Protein AF-F4NXM5-F1 (afdb_monomer)

Radius of gyration: 15.62 Å; Cα contacts (8 Å, |Δi|>4): 205; chains: 1; bounding box: 35×28×54 Å

Organism: Batrachochytrium dendrobatidis (strain JAM81 / FGSC 10211) (NCBI:txid684364)

Structure (mmCIF, N/CA/C/O backbone):
data_AF-F4NXM5-F1
#
_entry.id   AF-F4NXM5-F1
#
loop_
_atom_site.group_PDB
_atom_site.id
_atom_site.type_symbol
_atom_site.label_atom_id
_atom_site.label_alt_id
_atom_site.label_comp_id
_atom_site.label_asym_id
_atom_site.label_entity_id
_atom_site.label_seq_id
_atom_site.pdbx_PDB_ins_code
_atom_site.Cartn_x
_atom_site.Cartn_y
_atom_site.Cartn_z
_atom_site.occupancy
_atom_site.B_iso_or_equiv
_atom_site.auth_seq_id
_atom_site.auth_comp_id
_atom_site.auth_asym_id
_atom_site.auth_atom_id
_atom_site.pdbx_PDB_model_num
ATOM 1 N N . MET A 1 1 ? -6.020 -6.447 27.907 1.00 41.22 1 MET A N 1
ATOM 2 C CA . MET A 1 1 ? -5.038 -6.849 26.874 1.00 41.22 1 MET A CA 1
ATOM 3 C C . MET A 1 1 ? -4.894 -5.717 25.870 1.00 41.22 1 MET A C 1
ATOM 5 O O . MET A 1 1 ? -5.644 -5.671 24.903 1.00 41.22 1 MET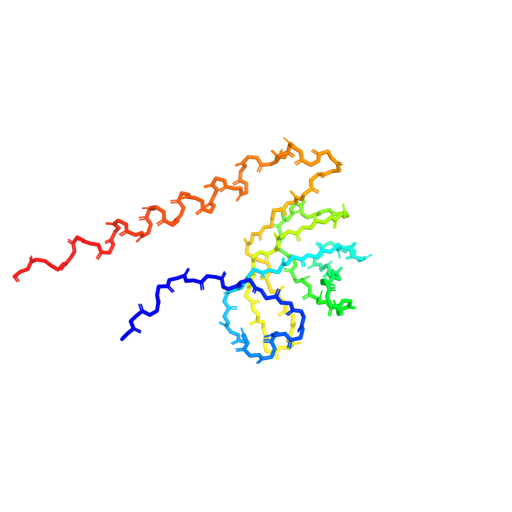 A O 1
ATOM 9 N N . SER A 1 2 ? -3.992 -4.764 26.108 1.00 44.00 2 SER A N 1
ATOM 10 C CA . SER A 1 2 ? -3.642 -3.776 25.085 1.00 44.00 2 SER A CA 1
ATOM 11 C C . SER A 1 2 ? -2.752 -4.480 24.069 1.00 44.00 2 SER A C 1
ATOM 13 O O . SER A 1 2 ? -1.547 -4.614 24.275 1.00 44.00 2 SER A O 1
ATOM 15 N N . LYS A 1 3 ? -3.382 -5.039 23.032 1.00 49.19 3 LYS A N 1
ATOM 16 C CA . LYS A 1 3 ? -2.686 -5.594 21.875 1.00 49.19 3 LYS A CA 1
ATOM 17 C C . LYS A 1 3 ? -1.716 -4.512 21.404 1.00 49.19 3 LYS A C 1
ATOM 19 O O . LYS A 1 3 ? -2.162 -3.404 21.107 1.00 49.19 3 LYS A O 1
ATOM 24 N N . GLY A 1 4 ? -0.416 -4.804 21.461 1.00 45.66 4 GLY A N 1
ATOM 25 C CA . GLY A 1 4 ? 0.613 -3.903 20.956 1.00 45.66 4 GLY A CA 1
ATOM 26 C C . GLY A 1 4 ? 0.261 -3.487 19.533 1.00 45.66 4 GLY A C 1
ATOM 27 O O . GLY A 1 4 ? -0.547 -4.146 18.878 1.00 45.66 4 GLY A O 1
ATOM 28 N N . SER A 1 5 ? 0.827 -2.380 19.078 1.00 60.62 5 SER A N 1
ATOM 29 C CA . SER A 1 5 ? 0.714 -1.824 17.727 1.00 60.62 5 SER A CA 1
ATOM 30 C C . SER A 1 5 ? 1.267 -2.772 16.646 1.00 60.62 5 SER A C 1
ATOM 32 O O . SER A 1 5 ? 2.129 -2.414 15.854 1.00 60.62 5 SER A O 1
ATOM 34 N N . GLU A 1 6 ? 0.790 -4.013 16.614 1.00 71.50 6 GLU A N 1
ATOM 35 C CA . GLU A 1 6 ? 1.072 -5.003 15.597 1.00 71.50 6 GLU A CA 1
ATOM 36 C C . GLU A 1 6 ? 0.351 -4.561 14.332 1.00 71.50 6 GLU A C 1
ATOM 38 O O . GLU A 1 6 ? -0.874 -4.431 14.301 1.00 71.50 6 GLU A O 1
ATOM 43 N N . THR A 1 7 ? 1.131 -4.315 13.290 1.00 82.06 7 THR A N 1
ATOM 44 C CA . THR A 1 7 ? 0.640 -4.018 11.949 1.00 82.06 7 THR A CA 1
ATOM 45 C C . THR A 1 7 ? 0.669 -5.330 11.164 1.00 82.06 7 THR A C 1
ATOM 47 O O . THR A 1 7 ? 1.705 -5.691 10.601 1.00 82.06 7 THR A O 1
ATOM 50 N N . PRO A 1 8 ? -0.420 -6.130 11.190 1.00 87.50 8 PRO A N 1
ATOM 51 C CA . PRO A 1 8 ? -0.399 -7.466 10.618 1.00 87.50 8 PRO A CA 1
ATOM 52 C C . PRO A 1 8 ? -0.145 -7.388 9.117 1.00 87.50 8 PRO A C 1
ATOM 54 O O . PRO A 1 8 ? -0.711 -6.542 8.419 1.00 87.50 8 PRO A O 1
ATOM 57 N N . ARG A 1 9 ? 0.687 -8.303 8.620 1.00 89.00 9 ARG A N 1
ATOM 58 C CA . ARG A 1 9 ? 0.872 -8.499 7.187 1.00 89.00 9 ARG A CA 1
ATOM 59 C C . ARG A 1 9 ? -0.280 -9.339 6.652 1.00 89.00 9 ARG A C 1
ATOM 61 O O . ARG A 1 9 ? -0.485 -10.459 7.116 1.00 89.00 9 ARG A O 1
ATOM 68 N N . ILE A 1 10 ? -1.029 -8.789 5.705 1.00 91.19 10 ILE A N 1
ATOM 69 C CA . ILE A 1 10 ? -2.230 -9.409 5.148 1.00 91.19 10 ILE A CA 1
ATOM 70 C C . ILE A 1 10 ? -2.151 -9.495 3.622 1.00 91.19 10 ILE A C 1
ATOM 72 O O . ILE A 1 10 ? -1.376 -8.795 2.971 1.00 91.19 10 ILE A O 1
ATOM 76 N N . ASN A 1 11 ? -2.988 -10.356 3.060 1.00 90.56 11 ASN A N 1
ATOM 77 C CA . ASN A 1 11 ? -3.282 -10.470 1.635 1.00 90.56 11 ASN A CA 1
ATOM 78 C C . ASN A 1 11 ? -4.698 -9.932 1.334 1.00 90.56 11 ASN A C 1
ATOM 80 O O . ASN A 1 11 ? -5.425 -9.535 2.252 1.00 90.56 11 ASN A O 1
ATOM 84 N N . SER A 1 12 ? -5.097 -9.905 0.058 1.00 89.12 12 SER A N 1
ATOM 85 C CA . SER A 1 12 ? -6.383 -9.321 -0.359 1.00 89.12 12 SER A CA 1
ATOM 86 C C . SER A 1 12 ? -7.576 -10.041 0.280 1.00 89.12 12 S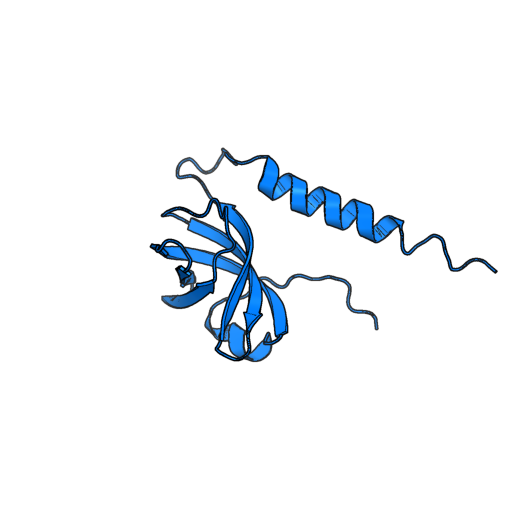ER A C 1
ATOM 88 O O . SER A 1 12 ? -8.497 -9.411 0.804 1.00 89.12 12 SER A O 1
ATOM 90 N N . SER A 1 13 ? -7.506 -11.371 0.362 1.00 90.31 13 SER A N 1
ATOM 91 C CA . SER A 1 13 ? -8.530 -12.204 0.992 1.00 90.31 13 SER A CA 1
ATOM 92 C C . SER A 1 13 ? -8.740 -11.909 2.480 1.00 90.31 13 SER A C 1
ATOM 94 O O . SER A 1 13 ? -9.801 -12.229 3.001 1.00 90.31 13 SER A O 1
ATOM 96 N N . MET A 1 14 ? -7.800 -11.267 3.179 1.00 89.06 14 MET A N 1
ATOM 97 C CA . MET A 1 14 ? -7.915 -10.934 4.606 1.00 89.06 14 MET A CA 1
ATOM 98 C C . MET A 1 14 ? -8.391 -9.500 4.890 1.00 89.06 14 MET A C 1
ATOM 100 O O . MET A 1 14 ? -8.567 -9.154 6.064 1.00 89.06 14 MET A O 1
ATOM 104 N N . LEU A 1 15 ? -8.647 -8.678 3.865 1.00 89.44 15 LEU A N 1
ATOM 105 C CA . LEU A 1 15 ? -9.109 -7.289 4.024 1.00 89.44 15 LEU A CA 1
ATOM 106 C C . LEU A 1 15 ? -10.393 -7.190 4.854 1.00 89.44 15 LEU A C 1
ATOM 108 O O . LEU A 1 15 ? -10.455 -6.420 5.809 1.00 89.44 15 LEU A O 1
ATOM 112 N N . HIS A 1 16 ? -11.375 -8.047 4.567 1.00 90.06 16 HIS A N 1
ATOM 113 C CA . HIS A 1 16 ? -12.677 -8.047 5.241 1.00 90.06 16 HIS A CA 1
ATOM 114 C C . HIS A 1 16 ? -12.588 -8.233 6.768 1.00 90.06 16 HIS A C 1
ATOM 116 O O . HIS A 1 16 ? -13.424 -7.719 7.504 1.00 90.06 16 HIS A O 1
ATOM 122 N N . LYS A 1 17 ? -11.560 -8.932 7.271 1.00 90.69 17 LYS A N 1
ATOM 123 C CA . LYS A 1 17 ? -11.347 -9.143 8.718 1.00 90.69 17 LYS A CA 1
ATOM 124 C C . LYS A 1 17 ? -10.593 -7.997 9.390 1.00 90.69 17 LYS A C 1
ATOM 126 O O . LYS A 1 17 ? -10.503 -7.964 10.617 1.00 90.69 17 LYS A O 1
ATOM 131 N N . ASN A 1 18 ? -10.009 -7.099 8.601 1.00 89.50 18 ASN A N 1
ATOM 132 C CA . ASN A 1 18 ? -9.112 -6.046 9.065 1.00 89.50 18 ASN A CA 1
ATOM 133 C C . ASN A 1 18 ? -9.617 -4.636 8.739 1.00 89.50 18 ASN A C 1
ATOM 135 O O . ASN A 1 18 ? -8.856 -3.682 8.873 1.00 89.50 18 ASN A O 1
ATOM 139 N N . VAL A 1 19 ? -10.895 -4.491 8.382 1.00 92.88 19 VAL A N 1
ATOM 140 C CA . VAL A 1 19 ? -11.544 -3.188 8.190 1.00 92.88 19 VAL A CA 1
ATOM 141 C C . VAL A 1 19 ? -11.335 -2.298 9.419 1.00 92.88 19 VAL A C 1
ATOM 143 O O . VAL A 1 19 ? -11.513 -2.724 10.564 1.00 92.88 19 VAL A O 1
ATOM 146 N N . GLY A 1 20 ? -10.915 -1.058 9.179 1.00 90.38 20 GLY A N 1
ATOM 147 C CA . GLY A 1 20 ? -10.613 -0.059 10.199 1.00 90.38 20 GLY A CA 1
ATOM 148 C C . GLY A 1 20 ? -9.264 -0.233 10.901 1.00 90.38 20 GLY A C 1
ATOM 149 O O . GLY A 1 20 ? -8.936 0.592 11.757 1.00 90.38 20 GLY A O 1
ATOM 150 N N . ARG A 1 21 ? -8.475 -1.263 10.560 1.00 89.81 21 ARG A N 1
ATOM 151 C CA . ARG A 1 21 ? -7.141 -1.517 11.129 1.00 89.81 21 ARG A CA 1
ATOM 152 C C . ARG A 1 21 ? -6.033 -1.097 10.168 1.00 89.81 21 ARG A C 1
ATOM 154 O O . ARG A 1 21 ? -6.191 -1.151 8.950 1.00 89.81 21 ARG A O 1
ATOM 161 N N . THR A 1 22 ? -4.893 -0.718 10.738 1.00 89.94 22 THR A N 1
ATOM 162 C CA . THR A 1 22 ? -3.652 -0.494 9.990 1.00 89.94 22 THR A CA 1
ATOM 163 C C . THR A 1 22 ? -2.968 -1.828 9.727 1.00 89.94 22 THR A C 1
ATOM 165 O O . THR A 1 22 ? -2.743 -2.602 10.657 1.00 89.94 22 THR A O 1
ATOM 168 N N . VAL A 1 23 ? -2.633 -2.099 8.471 1.00 91.56 23 VAL A N 1
ATOM 169 C CA . VAL A 1 23 ? -2.091 -3.381 8.009 1.00 91.56 23 VAL A CA 1
ATOM 170 C C . VAL A 1 23 ? -0.931 -3.166 7.044 1.00 91.56 23 VAL A C 1
ATOM 172 O O . VAL A 1 23 ? -0.775 -2.084 6.480 1.00 91.56 23 VAL A O 1
ATOM 175 N N . ARG A 1 24 ? -0.128 -4.213 6.843 1.00 91.31 24 ARG A N 1
ATOM 176 C CA . ARG A 1 24 ? 0.911 -4.271 5.810 1.00 91.31 24 ARG A CA 1
ATOM 177 C C . ARG A 1 24 ? 0.449 -5.145 4.654 1.00 91.31 24 ARG A C 1
ATOM 179 O O . ARG A 1 24 ? 0.097 -6.305 4.858 1.00 91.31 24 ARG A O 1
ATOM 186 N N . LEU A 1 25 ? 0.481 -4.604 3.447 1.00 91.12 25 LEU A N 1
ATOM 187 C CA . LEU A 1 25 ? 0.140 -5.281 2.204 1.00 91.12 25 LEU A CA 1
ATOM 188 C C . LEU A 1 25 ? 1.360 -5.309 1.304 1.00 91.12 25 LEU A C 1
ATOM 190 O O . LEU A 1 25 ? 1.968 -4.279 1.047 1.00 91.12 25 LEU A O 1
ATOM 194 N N . VAL A 1 26 ? 1.706 -6.493 0.815 1.00 91.50 26 VAL A N 1
ATOM 195 C CA . VAL A 1 26 ? 2.806 -6.661 -0.133 1.00 91.50 26 VAL A CA 1
ATOM 196 C C . VAL A 1 26 ? 2.241 -7.178 -1.437 1.00 91.50 26 VAL A C 1
ATOM 198 O O . VAL A 1 26 ? 1.492 -8.157 -1.447 1.00 91.50 26 VAL A O 1
ATOM 201 N N . GLY A 1 27 ? 2.613 -6.530 -2.530 1.00 90.94 27 GLY A N 1
ATOM 202 C CA . GLY A 1 27 ? 2.146 -6.905 -3.851 1.00 90.94 27 GLY A CA 1
ATOM 203 C C . GLY A 1 27 ? 2.858 -6.148 -4.953 1.00 90.94 27 GLY A C 1
ATOM 204 O O . GLY A 1 27 ? 3.738 -5.323 -4.707 1.00 90.94 27 GLY A O 1
ATOM 205 N N . ARG A 1 28 ? 2.481 -6.459 -6.188 1.00 91.38 28 ARG A N 1
ATOM 206 C CA . ARG A 1 28 ? 2.961 -5.759 -7.375 1.00 91.38 28 ARG A CA 1
ATOM 207 C C . ARG A 1 28 ? 1.947 -4.694 -7.769 1.00 91.38 28 ARG A C 1
ATOM 209 O O . ARG A 1 28 ? 0.757 -4.979 -7.837 1.00 91.38 28 ARG A O 1
ATOM 216 N N . ILE A 1 29 ? 2.404 -3.485 -8.066 1.00 92.75 29 ILE A N 1
ATOM 217 C CA . ILE A 1 29 ? 1.546 -2.462 -8.664 1.00 92.75 29 ILE A CA 1
ATOM 218 C C . ILE A 1 29 ? 1.181 -2.899 -10.085 1.00 92.75 29 ILE A C 1
ATOM 220 O O . ILE A 1 29 ? 2.057 -3.128 -10.912 1.00 92.75 29 ILE A O 1
ATOM 224 N N . SER A 1 30 ? -0.116 -3.063 -10.329 1.00 92.06 30 SER A N 1
ATOM 225 C CA . SER A 1 30 ? -0.694 -3.436 -11.622 1.00 92.06 30 SER A CA 1
ATOM 226 C C . SER A 1 30 ? -1.078 -2.187 -12.417 1.00 92.06 30 SER A C 1
ATOM 228 O O . SER A 1 30 ? -0.751 -2.055 -13.594 1.00 92.06 30 SER A O 1
ATOM 230 N N . LEU A 1 31 ? -1.700 -1.212 -11.747 1.00 91.81 31 LEU A N 1
ATOM 231 C CA . LEU A 1 31 ? -2.069 0.086 -12.318 1.00 91.81 31 LEU A CA 1
ATOM 232 C C . LEU A 1 31 ? -1.692 1.198 -11.343 1.00 91.81 31 LEU A C 1
ATOM 234 O O . LEU A 1 31 ? -1.821 1.031 -10.133 1.00 91.81 31 LEU A O 1
ATOM 238 N N . LEU A 1 32 ? -1.241 2.334 -11.868 1.00 92.38 32 LEU A N 1
ATOM 239 C CA . LEU A 1 32 ? -0.816 3.480 -11.070 1.00 92.38 32 LEU A CA 1
ATOM 240 C C . LEU A 1 32 ? -1.354 4.767 -11.690 1.00 92.38 32 LEU A C 1
ATOM 242 O O . LEU A 1 32 ? -1.008 5.098 -12.823 1.00 92.38 32 LEU A O 1
ATOM 246 N N . ASN A 1 33 ? -2.159 5.490 -10.918 1.00 89.31 33 ASN A N 1
ATOM 247 C CA . ASN A 1 33 ? -2.683 6.814 -11.229 1.00 89.31 33 ASN A CA 1
ATOM 248 C C . ASN A 1 33 ? -2.114 7.837 -10.230 1.00 89.31 33 ASN A C 1
ATOM 250 O O . ASN A 1 33 ? -1.416 7.487 -9.283 1.00 89.31 33 ASN A O 1
ATOM 254 N N . ALA A 1 34 ? -2.442 9.118 -10.410 1.00 85.31 34 ALA A N 1
ATOM 255 C CA . ALA A 1 34 ? -1.916 10.188 -9.561 1.00 85.31 34 ALA A CA 1
ATOM 256 C C . ALA A 1 34 ? -2.406 10.142 -8.096 1.00 85.31 34 ALA A C 1
ATOM 258 O O . ALA A 1 34 ? -1.723 10.657 -7.218 1.00 8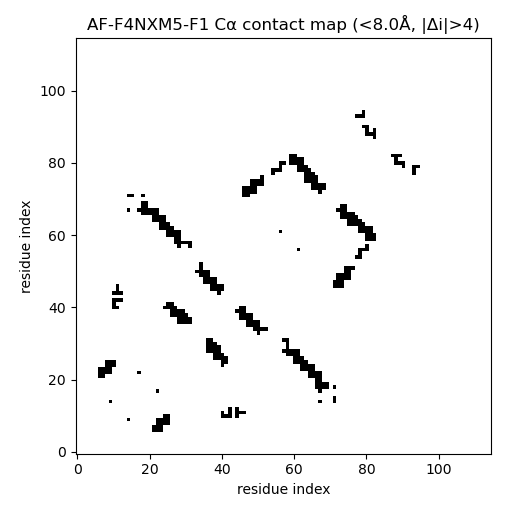5.31 34 ALA A O 1
ATOM 259 N N . GLN A 1 35 ? -3.576 9.553 -7.823 1.00 89.62 35 GLN A N 1
ATOM 260 C CA . GLN A 1 35 ? -4.162 9.474 -6.472 1.00 89.62 35 GLN A CA 1
ATOM 261 C C . GLN A 1 35 ? -4.508 8.046 -6.036 1.00 89.62 35 GLN A C 1
ATOM 263 O O . GLN A 1 35 ? -4.937 7.832 -4.905 1.00 89.62 35 GLN A O 1
ATOM 268 N N . GLN A 1 36 ? -4.382 7.066 -6.929 1.00 93.25 36 GLN A N 1
ATOM 269 C CA . GLN A 1 36 ? -4.799 5.692 -6.669 1.00 93.25 36 GLN A CA 1
ATOM 270 C C . GLN A 1 36 ? -3.854 4.712 -7.354 1.00 93.25 36 GLN A C 1
ATOM 272 O O . GLN A 1 36 ? -3.358 4.989 -8.445 1.00 93.25 36 GLN A O 1
ATOM 277 N N . ALA A 1 37 ? -3.645 3.552 -6.747 1.00 94.12 37 ALA A N 1
ATOM 278 C CA . ALA A 1 37 ? -2.911 2.446 -7.341 1.00 94.12 37 ALA A CA 1
ATOM 279 C C . ALA A 1 37 ? -3.681 1.140 -7.155 1.00 94.12 37 ALA A C 1
ATOM 281 O O . ALA A 1 37 ? -4.277 0.905 -6.109 1.00 94.12 37 ALA A O 1
ATOM 282 N N . ILE A 1 38 ? -3.632 0.261 -8.149 1.00 94.62 38 ILE A N 1
ATOM 283 C CA . ILE A 1 38 ? -4.126 -1.107 -8.021 1.00 94.62 38 ILE A CA 1
ATOM 284 C C . ILE A 1 38 ? -2.940 -1.999 -7.699 1.00 94.62 38 ILE A C 1
ATOM 286 O O . ILE A 1 38 ? -2.033 -2.159 -8.518 1.00 94.62 38 ILE A O 1
ATOM 290 N N . LEU A 1 39 ? -2.957 -2.579 -6.505 1.00 94.12 39 LEU A N 1
ATOM 291 C CA . LEU A 1 39 ? -1.953 -3.520 -6.034 1.00 94.12 39 LEU A CA 1
ATOM 292 C C . LEU A 1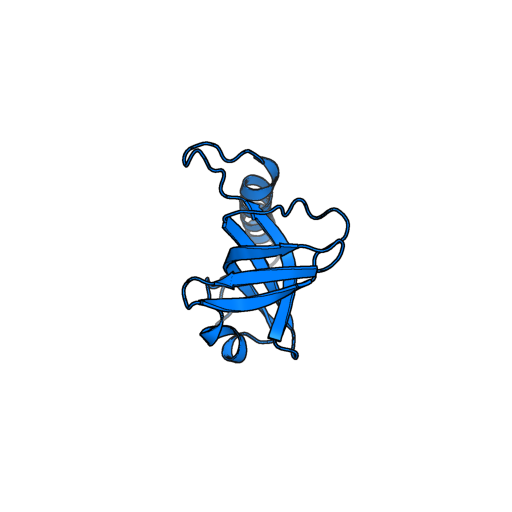 39 ? -2.479 -4.946 -6.189 1.00 94.12 39 LEU A C 1
ATOM 294 O O . LEU A 1 39 ? -3.524 -5.300 -5.650 1.00 94.12 39 LEU A O 1
ATOM 298 N N . GLU A 1 40 ? -1.739 -5.771 -6.917 1.00 94.31 40 GLU A N 1
ATOM 299 C CA . GLU A 1 40 ? -1.971 -7.205 -7.020 1.00 94.31 40 GLU A CA 1
ATOM 300 C C . GLU A 1 40 ? -1.205 -7.915 -5.901 1.00 94.31 40 GLU A C 1
ATOM 302 O O . GLU A 1 40 ? 0.031 -7.940 -5.874 1.00 94.31 40 GLU A O 1
ATOM 307 N N . ALA A 1 41 ? -1.946 -8.459 -4.940 1.00 91.19 41 ALA A N 1
ATOM 308 C CA . ALA A 1 41 ? -1.394 -9.222 -3.830 1.00 91.19 41 ALA A CA 1
ATOM 309 C C . ALA A 1 41 ? -0.946 -10.625 -4.285 1.00 91.19 41 ALA A C 1
ATOM 311 O O . ALA A 1 41 ? -1.315 -11.110 -5.354 1.00 91.19 41 ALA A O 1
ATOM 312 N N . SER A 1 42 ? -0.177 -11.330 -3.448 1.00 86.38 42 SER A N 1
ATOM 313 C CA . SER A 1 42 ? 0.313 -12.688 -3.758 1.00 86.38 42 SER A CA 1
ATOM 314 C C . SER A 1 42 ? -0.791 -13.719 -4.032 1.00 86.38 42 SER A C 1
ATOM 316 O O . SER A 1 42 ? -0.524 -14.743 -4.653 1.00 86.38 42 SER A O 1
ATOM 318 N N . ASP A 1 43 ? -2.021 -13.471 -3.574 1.00 88.88 43 ASP A N 1
ATOM 319 C CA . ASP A 1 43 ? -3.193 -14.311 -3.846 1.00 88.88 43 ASP A CA 1
ATOM 320 C C . ASP A 1 43 ? -3.893 -13.968 -5.175 1.00 88.88 43 ASP A C 1
ATOM 322 O O . ASP A 1 43 ? -4.999 -14.443 -5.422 1.00 88.88 43 ASP A O 1
ATOM 326 N N . LYS A 1 44 ? -3.242 -13.173 -6.039 1.00 88.62 44 LYS A N 1
ATOM 327 C CA . LYS A 1 44 ? -3.765 -12.630 -7.308 1.00 88.62 44 LYS A CA 1
ATOM 328 C C . LYS A 1 44 ? -4.981 -11.716 -7.146 1.00 88.62 44 LYS A C 1
ATOM 330 O O . LYS A 1 44 ? -5.575 -11.304 -8.141 1.00 88.62 44 LYS A O 1
ATOM 335 N N . GLY A 1 45 ? -5.370 -11.394 -5.914 1.00 91.00 45 GLY A N 1
ATOM 336 C CA . GLY A 1 45 ? -6.435 -10.438 -5.667 1.00 91.00 45 GLY A CA 1
ATOM 337 C C . GLY A 1 45 ? -5.935 -9.010 -5.829 1.00 91.00 45 GLY A C 1
ATOM 338 O O . GLY A 1 45 ? -4.807 -8.673 -5.459 1.00 91.00 45 GLY A O 1
ATOM 339 N N . GLN A 1 46 ? -6.794 -8.171 -6.394 1.00 94.12 46 GLN A N 1
ATOM 340 C CA . GLN A 1 46 ? -6.520 -6.760 -6.618 1.00 94.12 46 GLN A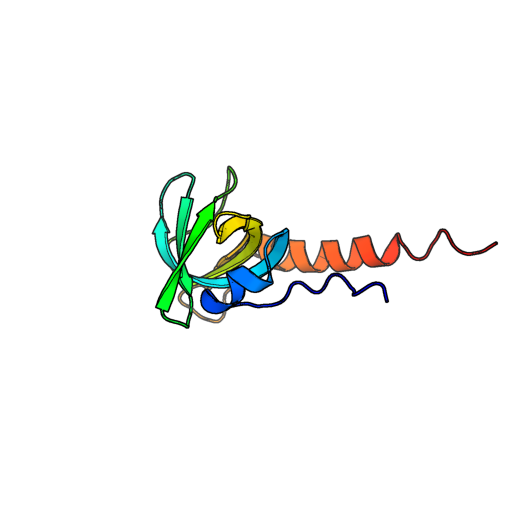 CA 1
ATOM 341 C C . GLN A 1 46 ? -7.058 -5.933 -5.456 1.00 94.12 46 GLN A C 1
ATOM 343 O O . GLN A 1 46 ? -8.186 -6.133 -5.005 1.00 94.12 46 GLN A O 1
ATOM 348 N N . VAL A 1 47 ? -6.247 -4.995 -4.982 1.00 94.19 47 VAL A N 1
ATOM 349 C CA . VAL A 1 47 ? -6.586 -4.081 -3.893 1.00 94.19 47 VAL A CA 1
ATOM 350 C C . VAL A 1 47 ? -6.416 -2.657 -4.388 1.00 94.19 47 VAL A C 1
ATOM 352 O O . VAL A 1 47 ? -5.371 -2.309 -4.939 1.00 94.19 47 VAL A O 1
ATOM 355 N N . ASN A 1 48 ? -7.441 -1.833 -4.180 1.00 95.12 48 ASN A N 1
ATOM 356 C CA . ASN A 1 48 ? -7.359 -0.413 -4.481 1.00 95.12 48 ASN A CA 1
ATOM 357 C C . ASN A 1 48 ? -6.643 0.313 -3.338 1.00 95.12 48 ASN A C 1
ATOM 359 O O . ASN A 1 48 ? -7.103 0.288 -2.196 1.00 95.12 48 ASN A O 1
ATOM 363 N N . ILE A 1 49 ? -5.525 0.952 -3.652 1.00 94.88 49 ILE A N 1
ATOM 364 C CA . ILE A 1 49 ? -4.728 1.749 -2.727 1.00 94.88 49 ILE A CA 1
ATOM 365 C C . ILE A 1 49 ? -5.000 3.221 -3.019 1.00 94.88 49 ILE A C 1
ATOM 367 O O . ILE A 1 49 ? -4.787 3.679 -4.140 1.00 94.88 49 ILE A O 1
ATOM 371 N N . LEU A 1 50 ? -5.451 3.969 -2.017 1.00 94.31 50 LEU A N 1
ATOM 372 C CA . LEU A 1 50 ? -5.568 5.422 -2.093 1.00 94.31 50 LEU A CA 1
ATOM 373 C C . LEU A 1 50 ? -4.217 6.020 -1.709 1.00 94.31 50 LEU A C 1
ATOM 375 O O . LEU A 1 50 ? -3.779 5.868 -0.567 1.00 94.31 50 LEU A O 1
ATOM 379 N N . LEU A 1 51 ? -3.555 6.663 -2.668 1.00 92.00 51 LEU A N 1
ATOM 380 C CA . LEU A 1 51 ? -2.234 7.243 -2.467 1.00 92.00 51 LEU A CA 1
ATOM 381 C C . LEU A 1 51 ? -2.344 8.609 -1.799 1.00 92.00 51 LEU A C 1
ATOM 383 O O . LEU A 1 51 ? -3.213 9.421 -2.135 1.00 92.00 51 LEU A O 1
ATOM 387 N N . VAL A 1 52 ? -1.427 8.887 -0.878 1.00 87.88 52 VAL A N 1
ATOM 388 C CA . VAL A 1 52 ? -1.315 10.221 -0.279 1.00 87.88 52 VAL A CA 1
ATOM 389 C C . VAL A 1 52 ? -0.584 11.175 -1.222 1.00 87.88 52 VAL A C 1
ATOM 391 O O . VAL A 1 52 ? 0.228 10.768 -2.056 1.00 87.88 52 VAL A O 1
ATOM 394 N N . GLN A 1 53 ? -0.859 12.477 -1.102 1.00 83.12 53 GLN A N 1
ATOM 395 C CA . GLN A 1 53 ? -0.134 13.476 -1.890 1.00 83.12 53 GLN A CA 1
ATOM 396 C C . GLN A 1 53 ? 1.365 13.404 -1.576 1.00 83.12 53 GLN A C 1
ATOM 398 O O . GLN A 1 53 ? 1.765 13.494 -0.417 1.00 83.12 53 GLN A O 1
ATOM 403 N N . GLY A 1 54 ? 2.183 13.250 -2.619 1.00 77.94 54 GLY A N 1
ATOM 404 C CA . GLY A 1 54 ? 3.627 13.057 -2.478 1.00 77.94 54 GLY A CA 1
ATOM 405 C C . GLY A 1 54 ? 4.062 11.601 -2.285 1.00 77.94 54 GLY A C 1
ATOM 406 O O . GLY A 1 54 ? 5.225 11.377 -1.959 1.00 77.94 54 GLY A O 1
ATOM 407 N N . SER A 1 55 ? 3.168 10.624 -2.491 1.00 80.31 55 SER A N 1
ATOM 408 C CA . SER A 1 55 ? 3.538 9.206 -2.515 1.00 80.31 55 SER A CA 1
ATOM 409 C C . SER A 1 55 ? 4.667 8.943 -3.514 1.00 80.31 55 SER A C 1
ATOM 411 O O . SER A 1 55 ? 4.664 9.445 -4.643 1.00 80.31 55 SER A O 1
ATOM 413 N N . THR A 1 56 ? 5.645 8.145 -3.089 1.00 81.00 56 THR A N 1
ATOM 414 C CA . THR A 1 56 ? 6.787 7.735 -3.913 1.00 81.00 56 THR A CA 1
ATOM 415 C C . THR A 1 56 ? 6.567 6.380 -4.580 1.00 81.00 56 THR A C 1
ATOM 417 O O . THR A 1 56 ? 7.492 5.865 -5.208 1.00 81.00 56 THR A O 1
ATOM 420 N N . VAL A 1 57 ? 5.357 5.808 -4.484 1.00 84.94 57 VAL A N 1
ATOM 421 C CA . VAL A 1 57 ? 4.998 4.533 -5.117 1.00 84.94 57 VAL A CA 1
ATOM 422 C C . VAL A 1 57 ? 5.196 4.613 -6.629 1.00 84.94 57 VAL A C 1
ATOM 424 O O . VAL A 1 57 ? 4.724 5.531 -7.300 1.00 84.94 57 VAL A O 1
ATOM 427 N N . ARG A 1 58 ? 5.879 3.609 -7.183 1.00 85.81 58 ARG A N 1
ATOM 428 C CA . ARG A 1 58 ? 6.055 3.422 -8.628 1.00 85.81 58 ARG A CA 1
ATOM 429 C C . ARG A 1 58 ? 5.663 2.003 -9.025 1.00 85.81 58 ARG A C 1
ATOM 431 O O . ARG A 1 58 ? 5.360 1.160 -8.183 1.00 85.81 58 ARG A O 1
ATOM 438 N N . GLN A 1 59 ? 5.682 1.745 -10.328 1.00 86.88 59 GLN A N 1
ATOM 439 C CA . GLN A 1 59 ? 5.541 0.399 -10.879 1.00 86.88 59 GLN A CA 1
ATOM 440 C C . GLN A 1 59 ? 6.613 -0.534 -10.291 1.00 86.88 59 GLN A C 1
ATOM 442 O O . GLN A 1 59 ? 7.779 -0.150 -10.205 1.00 86.88 59 GLN A O 1
ATOM 447 N N . GLY A 1 60 ? 6.217 -1.737 -9.865 1.00 87.81 60 GLY A N 1
ATOM 448 C CA . GLY A 1 60 ? 7.113 -2.697 -9.213 1.00 87.81 60 GLY A CA 1
ATOM 449 C C . GLY A 1 60 ? 6.470 -3.432 -8.038 1.00 87.81 60 GLY A C 1
ATOM 450 O O . GLY A 1 60 ? 5.254 -3.381 -7.846 1.00 87.81 60 GLY A O 1
ATOM 451 N N . VAL A 1 61 ? 7.290 -4.148 -7.263 1.00 87.50 61 VAL A N 1
ATOM 452 C CA . VAL A 1 61 ? 6.858 -4.797 -6.016 1.00 87.50 61 VAL A CA 1
ATOM 453 C C . VAL A 1 61 ? 7.007 -3.799 -4.871 1.00 87.50 61 VAL A C 1
ATOM 455 O O . VAL A 1 61 ? 8.050 -3.167 -4.720 1.00 87.50 61 VAL A O 1
ATOM 458 N N . VAL A 1 62 ? 5.967 -3.650 -4.057 1.00 88.94 62 VAL A N 1
ATOM 459 C CA . VAL A 1 62 ? 5.910 -2.671 -2.968 1.00 88.94 62 VAL A CA 1
ATOM 460 C C . VAL A 1 62 ? 5.259 -3.282 -1.728 1.00 88.94 62 VAL A C 1
ATOM 462 O O . VAL A 1 62 ? 4.364 -4.126 -1.819 1.00 88.94 62 VAL A O 1
ATOM 465 N N . GLU A 1 63 ? 5.724 -2.859 -0.559 1.00 88.62 63 GLU A N 1
ATOM 466 C CA . GLU A 1 63 ? 5.066 -3.037 0.730 1.00 88.62 63 GLU A CA 1
ATOM 467 C C . GLU A 1 63 ? 4.361 -1.732 1.110 1.00 88.62 63 GLU A C 1
ATOM 469 O O . GLU A 1 63 ? 5.001 -0.727 1.408 1.00 88.62 63 GLU A O 1
ATOM 474 N N . ILE A 1 64 ? 3.034 -1.741 1.098 1.00 90.12 64 ILE A N 1
ATOM 475 C CA . ILE A 1 64 ? 2.200 -0.638 1.563 1.00 90.12 64 ILE A CA 1
ATOM 476 C C . ILE A 1 64 ? 1.831 -0.899 3.013 1.00 90.12 64 ILE A C 1
ATOM 478 O O . ILE A 1 64 ? 1.248 -1.933 3.339 1.00 90.12 64 ILE A O 1
ATOM 482 N N . LEU A 1 65 ? 2.096 0.068 3.879 1.00 91.12 65 LEU A N 1
ATOM 483 C CA . LEU A 1 65 ? 1.379 0.168 5.129 1.00 91.12 65 LEU A CA 1
ATOM 484 C C . LEU A 1 65 ? 0.253 1.184 4.992 1.00 91.12 65 LEU A C 1
ATOM 486 O O . LEU A 1 65 ? 0.470 2.350 4.662 1.00 91.12 65 LEU A O 1
ATOM 490 N N . GLY A 1 66 ? -0.957 0.732 5.287 1.00 91.31 66 GLY A N 1
ATOM 491 C CA . GLY A 1 66 ? -2.147 1.546 5.148 1.00 91.31 66 GLY A CA 1
ATOM 492 C C . GLY A 1 66 ? -3.278 1.094 6.049 1.00 91.31 66 GLY A C 1
ATOM 493 O O . GLY A 1 66 ? -3.216 0.041 6.689 1.00 91.31 66 GLY A O 1
ATOM 494 N N . ARG A 1 67 ? -4.313 1.921 6.121 1.00 92.44 67 ARG A N 1
ATOM 495 C CA . ARG A 1 67 ? -5.539 1.618 6.853 1.00 92.44 67 ARG A CA 1
ATOM 496 C C . ARG A 1 67 ? -6.567 1.038 5.898 1.00 92.44 67 ARG A C 1
ATOM 498 O O . ARG A 1 67 ? -6.821 1.620 4.850 1.00 92.44 67 ARG A O 1
ATOM 505 N N . VAL A 1 68 ? -7.151 -0.097 6.270 1.00 94.56 68 VAL A N 1
ATOM 506 C CA . VAL A 1 68 ? -8.240 -0.702 5.497 1.00 94.56 68 VAL A CA 1
ATOM 507 C C . VAL A 1 68 ? -9.517 0.090 5.743 1.00 94.56 68 VAL A C 1
ATOM 509 O O . VAL A 1 68 ? -9.951 0.233 6.890 1.00 94.56 68 VAL A O 1
ATOM 512 N N . GLU A 1 69 ? -10.127 0.578 4.677 1.00 94.12 69 GLU A N 1
ATOM 513 C CA . GLU A 1 69 ? -11.389 1.300 4.714 1.00 94.12 69 GLU A CA 1
ATOM 514 C C . GLU A 1 69 ? -12.589 0.351 4.584 1.00 94.12 69 GLU A C 1
ATOM 516 O O . GLU A 1 69 ? -12.463 -0.839 4.279 1.00 94.12 69 GLU A O 1
ATOM 521 N N . ALA A 1 70 ? -13.783 0.871 4.874 1.00 91.31 70 ALA A N 1
ATOM 522 C CA . ALA A 1 70 ? -15.019 0.085 4.852 1.00 91.31 70 ALA A CA 1
ATOM 523 C C . ALA A 1 70 ? -15.413 -0.397 3.444 1.00 91.31 70 ALA A C 1
ATOM 525 O O . ALA A 1 70 ? -16.127 -1.389 3.316 1.00 91.31 70 ALA A O 1
ATOM 526 N N . ASP A 1 71 ? -14.926 0.272 2.400 1.00 92.50 71 ASP A N 1
ATOM 527 C CA . ASP A 1 71 ? -15.108 -0.089 0.991 1.00 92.50 71 ASP A CA 1
ATOM 528 C C . ASP A 1 71 ? -14.066 -1.107 0.484 1.00 92.50 71 ASP A C 1
ATOM 530 O O . ASP A 1 71 ? -14.024 -1.402 -0.708 1.00 92.50 71 ASP A O 1
ATOM 534 N N . MET A 1 72 ? -13.239 -1.658 1.385 1.00 90.50 72 MET A N 1
ATOM 535 C CA . MET A 1 72 ? -12.112 -2.557 1.093 1.00 90.50 72 MET A CA 1
ATOM 536 C C . MET A 1 72 ? -10.947 -1.894 0.344 1.00 90.50 72 MET A C 1
ATOM 538 O O . MET A 1 72 ? -10.004 -2.588 -0.045 1.00 90.50 72 MET A O 1
ATOM 542 N N . SER A 1 73 ? -10.970 -0.570 0.174 1.00 93.12 73 SER A N 1
ATOM 543 C CA . SER A 1 73 ? -9.784 0.176 -0.233 1.00 93.12 73 SER A CA 1
ATOM 544 C C . SER A 1 73 ? -8.801 0.296 0.929 1.00 93.12 73 SER A C 1
ATOM 546 O O . SER A 1 73 ? -9.129 0.054 2.096 1.00 93.12 73 SER A O 1
ATOM 548 N N . VAL A 1 74 ? -7.554 0.625 0.612 1.00 94.69 74 VAL A N 1
ATOM 549 C CA . VAL A 1 74 ? -6.512 0.839 1.612 1.00 94.69 74 VAL A CA 1
ATOM 550 C C . VAL A 1 74 ? -5.938 2.228 1.435 1.00 94.69 74 VAL A C 1
ATOM 552 O O . VAL A 1 74 ? -5.329 2.529 0.412 1.00 94.69 74 VAL A O 1
ATOM 555 N N . THR A 1 75 ? -6.096 3.066 2.452 1.00 94.12 75 THR A N 1
ATOM 556 C CA . THR A 1 75 ? -5.467 4.384 2.484 1.00 94.12 75 THR A CA 1
ATOM 557 C C . THR A 1 75 ? -4.005 4.226 2.856 1.00 94.12 75 THR A C 1
ATOM 559 O O . THR A 1 75 ? -3.686 3.737 3.944 1.00 94.12 75 THR A O 1
ATOM 562 N N . GLU A 1 76 ? -3.115 4.629 1.957 1.00 92.06 76 GLU A N 1
ATOM 563 C CA . GLU A 1 76 ? -1.677 4.631 2.185 1.00 92.06 76 GLU A CA 1
ATOM 564 C C . GLU A 1 76 ? -1.323 5.520 3.386 1.00 92.06 76 GLU A C 1
ATOM 566 O O . GLU A 1 76 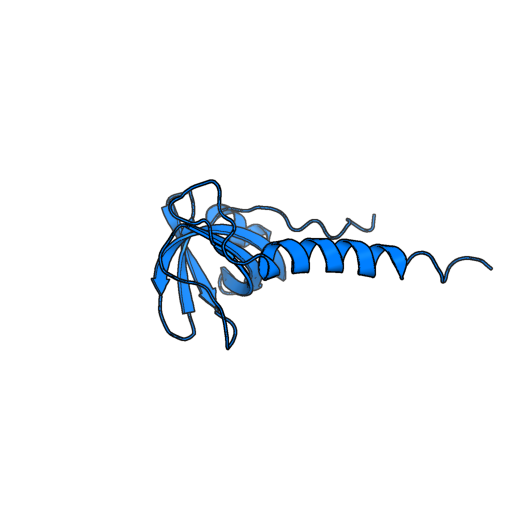? -1.797 6.643 3.531 1.00 92.06 76 GLU A O 1
ATOM 571 N N . ILE A 1 77 ? -0.463 5.009 4.261 1.00 89.81 77 ILE A N 1
ATOM 572 C CA . ILE A 1 77 ? 0.201 5.792 5.309 1.00 89.81 77 ILE A CA 1
ATOM 573 C C . ILE A 1 77 ? 1.691 5.909 4.983 1.00 89.81 77 ILE A C 1
ATOM 575 O O . ILE A 1 77 ? 2.311 6.937 5.248 1.00 89.81 77 ILE A O 1
ATOM 579 N N . SER A 1 78 ? 2.281 4.837 4.449 1.00 85.88 78 SER A N 1
ATOM 580 C CA . SER A 1 78 ? 3.690 4.759 4.073 1.00 85.88 78 SER A CA 1
ATOM 581 C C . SER A 1 78 ? 3.911 3.570 3.132 1.00 85.88 78 SER A C 1
ATOM 583 O O . SER A 1 78 ? 3.219 2.559 3.249 1.00 85.88 78 SER A O 1
ATOM 585 N N . SER A 1 79 ? 4.875 3.672 2.217 1.00 85.69 79 SER A N 1
ATOM 586 C CA . SER A 1 79 ? 5.130 2.660 1.186 1.00 85.69 79 SER A CA 1
ATOM 587 C C . SER A 1 79 ? 6.620 2.374 0.990 1.00 85.69 79 SER A C 1
ATOM 589 O O . SER A 1 79 ? 7.383 3.270 0.636 1.00 85.69 79 SER A O 1
ATOM 591 N N . CYS A 1 80 ? 7.044 1.123 1.123 1.00 83.81 80 CYS A N 1
ATOM 592 C CA . CYS A 1 80 ? 8.414 0.688 0.863 1.00 83.81 80 CYS A CA 1
ATOM 593 C C . CYS A 1 80 ? 8.486 -0.058 -0.470 1.00 83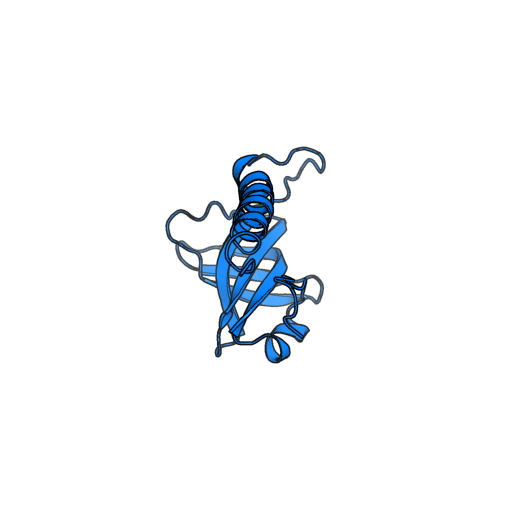.81 80 CYS A C 1
ATOM 595 O O . CYS A 1 80 ? 7.881 -1.115 -0.627 1.00 83.81 80 CYS A O 1
ATOM 597 N N . MET A 1 81 ? 9.238 0.464 -1.434 1.00 81.94 81 MET A N 1
ATOM 598 C CA . MET A 1 81 ? 9.472 -0.229 -2.700 1.00 81.94 81 MET A CA 1
ATOM 599 C C . MET A 1 81 ? 10.582 -1.276 -2.571 1.00 81.94 81 MET A C 1
ATOM 601 O O . MET A 1 81 ? 11.589 -1.035 -1.905 1.00 81.94 81 MET A O 1
ATOM 605 N N . PHE A 1 82 ? 10.414 -2.412 -3.248 1.00 78.25 82 PHE A N 1
ATOM 606 C CA . PHE A 1 82 ? 11.491 -3.365 -3.502 1.00 78.25 82 PHE A CA 1
ATOM 607 C C . PHE A 1 82 ? 12.091 -3.033 -4.870 1.00 78.25 82 PHE A C 1
ATOM 609 O O . PHE A 1 82 ? 11.359 -2.969 -5.861 1.00 78.25 82 PHE A O 1
ATOM 616 N N . ASP A 1 83 ? 13.396 -2.768 -4.932 1.00 67.38 83 ASP A N 1
ATOM 617 C CA . ASP A 1 83 ? 14.066 -2.520 -6.206 1.00 67.38 83 ASP A CA 1
ATOM 618 C C . ASP A 1 83 ? 14.311 -3.836 -6.972 1.00 67.38 83 ASP A C 1
ATOM 620 O O . ASP A 1 83 ? 14.226 -4.942 -6.434 1.00 67.38 83 ASP A O 1
ATOM 624 N N . GLU A 1 84 ? 14.586 -3.719 -8.271 1.00 57.94 84 GLU A N 1
ATOM 625 C CA . GLU A 1 84 ? 14.860 -4.868 -9.148 1.00 57.94 84 GLU A CA 1
ATOM 626 C C . GLU A 1 84 ? 16.207 -5.545 -8.829 1.00 57.94 84 GLU A C 1
ATOM 628 O O . GLU A 1 84 ? 16.438 -6.696 -9.199 1.00 57.94 84 GLU A O 1
ATOM 633 N N . ASN A 1 85 ? 17.079 -4.856 -8.091 1.00 49.38 85 ASN A N 1
ATOM 634 C CA . ASN A 1 85 ? 18.324 -5.378 -7.550 1.00 49.38 85 ASN A CA 1
ATOM 635 C C . ASN A 1 85 ? 18.149 -5.638 -6.055 1.00 49.38 85 ASN A C 1
ATOM 637 O O . ASN A 1 85 ? 18.692 -4.859 -5.289 1.00 49.38 85 ASN A O 1
ATOM 641 N N . TYR A 1 86 ? 17.468 -6.735 -5.681 1.00 48.62 86 TYR A N 1
ATOM 642 C CA . TYR A 1 86 ? 17.193 -7.327 -4.343 1.00 48.62 86 TYR A CA 1
ATOM 643 C C . TYR A 1 86 ? 18.072 -6.968 -3.098 1.00 48.62 86 TYR A C 1
ATOM 645 O O . TYR A 1 86 ? 17.772 -7.433 -2.000 1.00 48.62 86 TYR A O 1
ATOM 653 N N . GLY A 1 87 ? 19.155 -6.198 -3.204 1.00 43.22 87 GLY A N 1
ATOM 654 C CA . GLY A 1 87 ? 19.992 -5.640 -2.149 1.00 43.22 87 GLY A CA 1
ATOM 655 C C . GLY A 1 87 ? 20.116 -4.104 -2.060 1.00 43.22 87 GLY A C 1
ATOM 656 O O . GLY A 1 87 ? 21.007 -3.670 -1.327 1.00 43.22 87 GLY A O 1
ATOM 657 N N . LYS A 1 88 ? 19.303 -3.255 -2.716 1.00 40.84 88 LYS A N 1
ATOM 658 C CA . LYS A 1 88 ? 19.308 -1.802 -2.412 1.00 40.84 88 LYS A CA 1
ATOM 659 C C . LYS A 1 88 ? 17.919 -1.255 -2.083 1.00 40.84 88 LYS A C 1
ATOM 661 O O . LYS A 1 88 ? 17.129 -0.903 -2.946 1.00 40.84 88 LYS A O 1
ATOM 666 N N . PHE A 1 89 ? 17.675 -1.060 -0.786 1.00 46.25 89 PHE A N 1
ATOM 667 C CA . PHE A 1 89 ? 16.629 -0.165 -0.290 1.00 46.25 89 PHE A CA 1
ATOM 668 C C . PHE A 1 89 ? 16.959 1.260 -0.758 1.00 46.25 89 PHE A C 1
ATOM 670 O O . PHE A 1 89 ? 17.733 1.972 -0.123 1.00 46.25 89 PHE A O 1
ATOM 677 N N . THR A 1 90 ? 16.448 1.656 -1.924 1.00 45.44 90 THR A N 1
ATOM 678 C CA . THR A 1 90 ? 16.786 2.938 -2.563 1.00 45.44 90 THR A CA 1
ATOM 679 C C . THR A 1 90 ? 16.213 4.143 -1.832 1.00 45.44 90 THR A C 1
ATOM 681 O O . THR A 1 90 ? 16.646 5.261 -2.090 1.00 45.44 90 THR A O 1
ATOM 684 N N . ASP A 1 91 ? 15.284 3.928 -0.901 1.00 46.16 91 ASP A N 1
ATOM 685 C CA . ASP A 1 91 ? 14.732 4.989 -0.074 1.00 46.16 91 ASP A CA 1
ATOM 686 C C . ASP A 1 91 ? 14.948 4.670 1.408 1.00 46.16 91 ASP A C 1
ATOM 688 O O . ASP A 1 91 ? 14.100 4.101 2.101 1.00 46.16 91 ASP A O 1
ATOM 692 N N . SER A 1 92 ? 16.133 5.038 1.904 1.00 44.25 92 SER A N 1
ATOM 693 C CA . SER A 1 92 ? 16.528 4.926 3.314 1.00 44.25 92 SER A CA 1
ATOM 694 C C . SER A 1 92 ? 15.495 5.556 4.257 1.00 44.25 92 SER A C 1
ATOM 696 O O . SER A 1 92 ? 15.400 5.175 5.421 1.00 44.25 92 SER A O 1
ATOM 698 N N . SER A 1 93 ? 14.694 6.500 3.755 1.00 49.72 93 SER A N 1
ATOM 699 C CA . SER A 1 93 ? 13.655 7.205 4.498 1.00 49.72 93 SER A CA 1
ATOM 700 C C . SER A 1 93 ? 12.484 6.305 4.915 1.00 49.72 93 SER A C 1
ATOM 702 O O . SER A 1 93 ? 11.981 6.450 6.030 1.00 49.72 93 SER A O 1
ATOM 704 N N . CYS A 1 94 ? 12.082 5.330 4.092 1.00 47.53 94 CYS A N 1
ATOM 705 C CA . CYS A 1 94 ? 10.854 4.573 4.341 1.0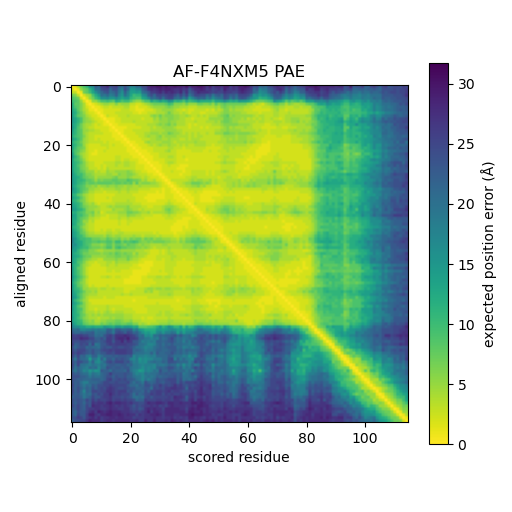0 47.53 94 CYS A CA 1
ATOM 706 C C . CYS A 1 94 ? 11.042 3.442 5.366 1.00 47.53 94 CYS A C 1
ATOM 708 O O . CYS A 1 94 ? 10.182 3.216 6.219 1.00 47.53 94 CYS A O 1
ATOM 710 N N . CYS A 1 95 ? 12.222 2.814 5.390 1.00 46.31 95 CYS A N 1
ATOM 711 C CA . CYS A 1 95 ? 12.587 1.853 6.435 1.00 46.31 95 CYS A CA 1
ATOM 712 C C . CYS A 1 95 ? 12.947 2.543 7.766 1.00 46.31 95 CYS A C 1
ATOM 714 O O . CYS A 1 95 ? 12.558 2.059 8.831 1.00 46.31 95 CYS A O 1
ATOM 716 N N . LEU A 1 96 ? 13.646 3.690 7.730 1.00 43.78 96 LEU A N 1
ATOM 717 C CA . LEU A 1 96 ? 14.019 4.433 8.944 1.00 43.78 96 LEU A CA 1
ATOM 718 C C . LEU A 1 96 ? 12.810 5.105 9.612 1.00 43.78 96 LEU A C 1
ATOM 720 O O . LEU A 1 96 ? 12.733 5.120 10.839 1.00 43.78 96 LEU A O 1
ATOM 724 N N . ALA A 1 97 ? 11.828 5.601 8.852 1.00 48.09 97 ALA A N 1
ATOM 725 C CA . ALA A 1 97 ? 10.630 6.225 9.423 1.00 48.09 97 ALA A CA 1
ATOM 726 C C . ALA A 1 97 ? 9.779 5.245 10.254 1.00 48.09 97 ALA A C 1
ATOM 728 O O . ALA A 1 97 ? 9.202 5.645 11.269 1.00 48.09 97 ALA A O 1
ATOM 729 N N . TRP A 1 98 ? 9.750 3.964 9.872 1.00 46.34 98 TRP A N 1
ATOM 730 C CA . TRP A 1 98 ? 9.099 2.905 10.649 1.00 46.34 98 TRP A CA 1
ATOM 731 C C . TRP A 1 98 ? 9.897 2.515 11.891 1.00 46.34 98 TRP A C 1
ATOM 733 O O . TRP A 1 98 ? 9.328 2.383 12.971 1.00 46.34 98 TRP A O 1
ATOM 743 N N . MET A 1 99 ? 11.222 2.426 11.775 1.00 39.75 99 MET A N 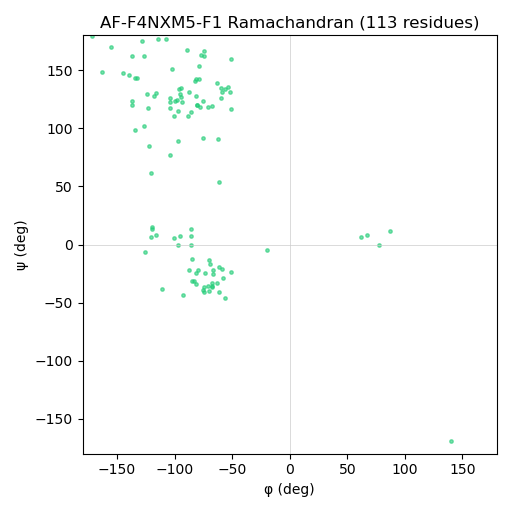1
ATOM 744 C CA . MET A 1 99 ? 12.081 2.069 12.905 1.00 39.75 99 MET A CA 1
ATOM 745 C C . MET A 1 99 ? 12.096 3.151 13.999 1.00 39.75 99 MET A C 1
ATOM 747 O O . MET A 1 99 ? 12.115 2.836 15.187 1.00 39.75 99 MET A O 1
ATOM 751 N N . VAL A 1 100 ? 12.047 4.434 13.619 1.00 44.59 100 VAL A N 1
ATOM 752 C CA . VAL A 1 100 ? 12.152 5.550 14.573 1.00 44.59 100 VAL A CA 1
ATOM 753 C C . VAL A 1 100 ? 10.806 5.880 15.235 1.00 44.59 100 VAL A C 1
ATOM 755 O O . VAL A 1 100 ? 10.799 6.236 16.411 1.00 44.59 100 VAL A O 1
ATOM 758 N N . LYS A 1 101 ? 9.654 5.699 14.566 1.00 43.97 101 LYS A N 1
ATOM 759 C CA . LYS A 1 101 ? 8.338 5.902 15.211 1.00 43.97 101 LYS A CA 1
ATOM 760 C C . LYS A 1 101 ? 8.007 4.822 16.244 1.00 43.97 101 LYS A C 1
ATOM 762 O O . LYS A 1 101 ? 7.533 5.182 17.320 1.00 43.97 101 LYS A O 1
ATOM 767 N N . ASP A 1 102 ? 8.321 3.552 15.984 1.00 42.59 102 ASP A N 1
ATOM 768 C CA . ASP A 1 102 ? 8.114 2.481 16.975 1.00 42.59 102 ASP A CA 1
ATOM 769 C C . ASP A 1 102 ? 9.053 2.624 18.192 1.00 42.59 102 ASP A C 1
ATOM 771 O O . ASP A 1 102 ? 8.653 2.363 19.331 1.00 42.59 102 ASP A O 1
ATOM 775 N N . ILE A 1 103 ? 10.276 3.139 18.003 1.00 41.78 103 ILE A N 1
ATOM 776 C CA . ILE A 1 103 ? 11.203 3.445 19.109 1.00 41.78 103 ILE A CA 1
ATOM 777 C C . ILE A 1 103 ? 10.798 4.701 19.898 1.00 41.78 103 ILE A C 1
ATOM 779 O O . ILE A 1 103 ? 10.958 4.729 21.119 1.00 41.78 103 ILE A O 1
ATOM 783 N N . PHE A 1 104 ? 10.261 5.738 19.249 1.00 32.41 104 PHE A N 1
ATOM 784 C CA . PHE A 1 104 ? 9.951 7.001 19.930 1.00 32.41 104 PHE A CA 1
ATOM 785 C C . PHE A 1 104 ? 8.578 6.993 20.631 1.00 32.41 104 PHE A C 1
ATOM 787 O O . PHE A 1 104 ? 8.434 7.587 21.699 1.00 32.41 104 PHE A O 1
ATOM 794 N N . LEU A 1 105 ? 7.582 6.259 20.115 1.00 42.41 105 LEU A N 1
ATOM 795 C CA . LEU A 1 105 ? 6.266 6.116 20.766 1.00 42.41 105 LEU A CA 1
ATOM 796 C C . LEU A 1 105 ? 6.239 5.064 21.887 1.00 42.41 105 LEU A C 1
ATOM 798 O O . LEU A 1 105 ? 5.442 5.191 22.816 1.00 42.41 105 LEU A O 1
ATOM 802 N N . SER A 1 106 ? 7.136 4.072 21.871 1.00 37.53 106 SER A N 1
ATOM 803 C CA . SER A 1 106 ? 7.257 3.106 22.977 1.00 37.53 106 SER A CA 1
ATOM 804 C C . SER A 1 106 ? 7.914 3.699 24.233 1.00 37.53 106 SER A C 1
ATOM 806 O O . SER A 1 106 ? 7.628 3.247 25.344 1.00 37.53 106 SER A O 1
ATOM 808 N N . ARG A 1 107 ? 8.735 4.754 24.104 1.00 36.19 107 ARG A N 1
ATOM 809 C CA . ARG A 1 107 ? 9.384 5.407 25.258 1.00 36.19 107 ARG A CA 1
ATOM 810 C C . ARG A 1 107 ? 8.564 6.508 25.930 1.00 36.19 107 ARG A C 1
ATOM 812 O O . ARG A 1 107 ? 8.780 6.754 27.113 1.00 36.19 107 ARG A O 1
ATOM 819 N N . LEU A 1 108 ? 7.593 7.120 25.250 1.00 41.31 108 LEU A N 1
ATOM 820 C CA . LEU A 1 108 ? 6.743 8.153 25.864 1.00 41.31 108 LEU A CA 1
ATOM 821 C C . LEU A 1 108 ? 5.614 7.584 26.744 1.00 41.31 108 LEU A C 1
ATOM 823 O O . LEU A 1 108 ? 5.179 8.258 27.673 1.00 41.31 108 LEU A O 1
ATOM 827 N N . ASN A 1 109 ? 5.206 6.325 26.550 1.00 41.75 109 ASN A N 1
ATOM 828 C CA . ASN A 1 109 ? 4.173 5.690 27.386 1.00 41.75 109 ASN A CA 1
ATOM 829 C C . ASN A 1 109 ? 4.698 5.048 28.683 1.00 41.75 109 ASN A C 1
ATOM 831 O O . ASN A 1 109 ? 3.906 4.525 29.463 1.00 41.75 109 ASN A O 1
ATOM 835 N N . SER A 1 110 ? 6.006 5.108 28.950 1.00 43.91 110 SER A N 1
ATOM 836 C CA . SER A 1 110 ? 6.602 4.528 30.166 1.00 43.91 110 SER A CA 1
ATOM 837 C C . SER A 1 110 ? 6.903 5.555 31.271 1.00 43.91 110 SER A C 1
ATOM 839 O O . SER A 1 110 ? 7.496 5.190 32.279 1.00 43.91 110 SER A O 1
ATOM 841 N N . ALA A 1 111 ? 6.508 6.828 31.116 1.00 43.16 111 ALA A N 1
ATOM 842 C CA . ALA A 1 111 ? 6.917 7.910 32.028 1.00 43.16 111 ALA A CA 1
ATOM 843 C C . ALA A 1 111 ? 5.788 8.595 32.835 1.00 43.16 111 ALA A C 1
ATOM 845 O O . ALA A 1 111 ? 6.061 9.583 33.507 1.00 43.16 111 ALA A O 1
ATOM 846 N N . ILE A 1 112 ? 4.537 8.105 32.816 1.00 44.38 112 ILE A N 1
ATOM 847 C CA . ILE A 1 112 ? 3.411 8.730 33.564 1.00 44.38 112 ILE A CA 1
ATOM 848 C C . ILE A 1 112 ? 2.750 7.794 34.603 1.00 44.38 112 ILE A C 1
ATOM 850 O O . ILE A 1 112 ? 1.797 8.175 35.272 1.00 44.38 112 ILE A O 1
ATOM 854 N N . MET A 1 113 ? 3.286 6.596 34.847 1.00 37.53 113 MET A N 1
ATOM 855 C CA . MET A 1 113 ? 2.762 5.687 35.883 1.00 37.53 113 MET A CA 1
ATOM 856 C C . MET A 1 113 ? 3.824 5.360 36.936 1.00 37.53 113 MET A C 1
ATOM 858 O O . MET A 1 113 ? 4.214 4.211 37.102 1.00 37.53 113 MET A O 1
ATOM 862 N N . LEU A 1 114 ? 4.299 6.384 37.647 1.00 39.19 114 LEU A N 1
ATOM 863 C CA . LEU A 1 114 ? 4.859 6.222 38.990 1.00 39.19 114 LEU A CA 1
ATOM 864 C C . LEU A 1 114 ? 4.279 7.320 39.884 1.00 39.19 114 LEU A C 1
ATOM 866 O O . LEU A 1 114 ? 4.719 8.470 39.862 1.00 39.19 114 LEU A O 1
ATOM 870 N N . LYS A 1 115 ? 3.256 6.933 40.640 1.00 40.44 115 LYS A N 1
ATOM 871 C CA . LYS A 1 115 ? 2.823 7.566 41.877 1.00 40.44 115 LYS A CA 1
ATOM 872 C C . LYS A 1 115 ? 2.573 6.450 42.878 1.00 40.44 115 LYS A C 1
ATOM 874 O O . LYS A 1 115 ? 2.053 5.403 42.429 1.00 40.44 115 LYS A O 1
#

Secondary structure (DSSP, 8-state):
--------EE-GGGGGGSTTSEEEEEEEEEEE-SSEEEEEETTS-EEEEEPPTT----SSEEEEEEEEPTTS-EEEEEEEEEPSSTT--S-HHHHHHHHHHHHHHHHHTTSS---

Nearest PDB structures (foldseek):
  4gnx-assembly1_A  TM=7.569E-01  e=8.390E-09  Mycosarcoma maydis
  4a2i-assembly1_V  TM=6.829E-01  e=2.267E-03  Salmonella enterica subsp. enterica serovar Typhimurium
  2rcn-assembly1_A  TM=6.909E-01  e=1.747E-02  Salmonella enterica subsp. enterica serovar Typhimurium str. LT2
  6h4d-assembly1_A  TM=6.388E-01  e=2.731E-02  Pseudomonas aeruginosa PAO1
  5no4-assembly1_Z  TM=5.599E-01  e=2.548E-01  Escherichia coli K-12

Foldseek 3Di:
DPDPLDAAEDFLVCLVVQAQHWHKFKFFFPADDQQWTWGQGPVRDTAIEGEDHPAPDDGAIKIFTFHQHPVRHTYGPAMFGQDPPNPDSPCPPRVVVVVVVVVVVVVVVVPPPDD

InterPro domains:
  IPR012340 Nucleic acid-binding, OB-fold [G3DSA:2.40.50.140] (4-106)
  IPR012340 Nucleic acid-binding, OB-fold [SSF50249] (7-90)
  IPR013970 Replication factor A protein 3 [PF08661] (4-80)

Mean predicted aligned error: 11.05 Å

pLDDT: mean 74.77, std 21.62, range [32.41, 95.12]

Sequence (115 aa):
MSKGSETPRINSSMLHKNVGRTVRLVGRISLLNAQQAILEASDKGQVNILLVQGSTVRQGVVEILGRVEADMSVTEISSCMFDENYGKFTDSSCCLAWMVKDIFLSRLNSAIMLK

Solvent-accessible surface area (backbone atoms only — not comparable to full-atom values): 6783 Å² total; per-residue (Å²): 133,84,75,68,94,71,56,52,77,48,51,52,90,49,43,85,85,38,53,77,35,58,32,31,38,52,28,35,45,75,43,80,58,98,51,38,31,34,30,32,19,86,81,72,34,76,34,49,32,39,48,47,93,85,61,84,83,64,85,42,44,35,37,36,32,22,35,27,38,94,85,63,33,26,42,49,76,49,68,43,65,56,49,97,60,90,84,46,75,84,54,65,64,53,63,47,54,55,56,49,48,60,58,56,60,62,59,64,74,72,73,81,86,84,130